Protein AF-A0A0D7AS26-F1 (afdb_monomer_lite)

Radius of gyration: 11.77 Å; chains: 1; bounding box: 27×15×32 Å

Sequence (55 aa):
IWYTNIMGDEVLCVPQGTLRNGKTIREMVIKRAHEIAGHYGPQQTNEYIRRMYWW

Organism: NCBI:txid1314674

InterPro domains:
  IPR041588 Integrase zinc-binding domain [PF17921] (23-55)

Foldseek 3Di:
DWDQAPVRDTAAEQDFDADPVRDTSVNVLLVVLCVVLVVPDDVSSVVSCRRHYDD

Secondary structure (DSSP, 8-state):
-EEE-TTS-EEEEPPP-B-TTS-BHHHHHHHHHHHHTTT-HHHHHHHHHHHHEE-

pLDDT: mean 94.09, std 2.9, range [82.81, 97.38]

Structure (mmCIF, N/CA/C/O backbone):
data_AF-A0A0D7AS26-F1
#
_entry.id   AF-A0A0D7AS26-F1
#
loop_
_atom_site.group_PDB
_atom_site.id
_atom_site.type_symbol
_atom_site.label_atom_id
_atom_site.label_alt_id
_atom_site.label_comp_id
_atom_site.label_asym_id
_atom_site.label_entity_id
_atom_site.label_seq_id
_atom_site.pdbx_PDB_ins_code
_atom_site.Cartn_x
_atom_site.Cartn_y
_atom_site.Cartn_z
_atom_site.occupancy
_atom_site.B_iso_or_equiv
_atom_site.auth_seq_id
_atom_site.auth_comp_id
_atom_site.auth_asym_id
_atom_site.auth_atom_id
_atom_site.pdbx_PDB_model_num
ATOM 1 N N . ILE A 1 1 ? -9.885 -11.553 -6.967 1.00 82.81 1 ILE A N 1
ATOM 2 C CA . ILE A 1 1 ? -10.054 -10.200 -7.545 1.00 82.81 1 ILE A CA 1
ATOM 3 C C . ILE A 1 1 ? -8.644 -9.677 -7.765 1.00 82.81 1 ILE A C 1
ATOM 5 O O . ILE A 1 1 ? -7.950 -9.453 -6.780 1.00 82.81 1 ILE A O 1
ATOM 9 N N . TRP A 1 2 ? -8.208 -9.615 -9.021 1.00 93.81 2 TRP A N 1
ATOM 10 C CA . TRP A 1 2 ? -6.845 -9.257 -9.428 1.00 93.81 2 TRP A CA 1
ATOM 11 C C . TRP A 1 2 ? -6.884 -7.991 -10.288 1.00 93.81 2 TRP A C 1
ATOM 13 O O . TRP A 1 2 ? -7.903 -7.723 -10.929 1.00 93.81 2 TRP A O 1
ATOM 23 N N . TYR A 1 3 ? -5.803 -7.218 -10.275 1.00 95.50 3 TYR A N 1
ATOM 24 C CA . TYR A 1 3 ? -5.604 -6.031 -11.107 1.00 95.50 3 TYR A CA 1
ATOM 25 C C . TYR A 1 3 ? -4.240 -6.120 -11.784 1.00 95.50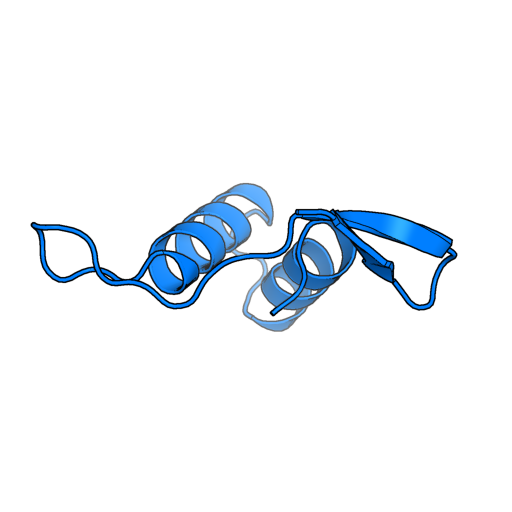 3 TYR A C 1
ATOM 27 O O . TYR A 1 3 ? -3.284 -6.566 -11.160 1.00 95.50 3 TYR A O 1
ATOM 35 N N . THR A 1 4 ? -4.135 -5.680 -13.034 1.00 96.00 4 THR A N 1
ATOM 36 C CA . THR A 1 4 ? -2.844 -5.560 -13.718 1.00 96.00 4 THR A CA 1
ATOM 37 C C . THR A 1 4 ? -2.290 -4.163 -13.473 1.00 96.00 4 THR A C 1
ATOM 39 O O . THR A 1 4 ? -2.895 -3.173 -13.887 1.00 96.00 4 THR A O 1
ATOM 42 N N . ASN A 1 5 ? -1.162 -4.067 -12.769 1.00 91.50 5 ASN A N 1
ATOM 43 C CA . ASN A 1 5 ? -0.534 -2.783 -12.470 1.00 91.50 5 ASN A CA 1
ATOM 44 C C . ASN A 1 5 ? 0.120 -2.154 -13.723 1.00 91.50 5 ASN A C 1
ATOM 46 O O . ASN A 1 5 ? 0.173 -2.756 -14.794 1.00 91.50 5 ASN A O 1
ATOM 50 N N . ILE A 1 6 ? 0.662 -0.937 -13.589 1.00 89.38 6 ILE A N 1
ATOM 51 C CA . ILE A 1 6 ? 1.321 -0.227 -14.705 1.00 89.38 6 ILE A CA 1
ATOM 52 C C . ILE A 1 6 ? 2.577 -0.934 -15.243 1.00 89.38 6 ILE A C 1
ATOM 54 O O . ILE A 1 6 ? 3.031 -0.609 -16.335 1.00 89.38 6 ILE A O 1
ATOM 58 N N . MET A 1 7 ? 3.142 -1.872 -14.478 1.00 90.62 7 MET A N 1
ATOM 59 C CA . MET A 1 7 ? 4.299 -2.680 -14.867 1.00 90.62 7 MET A CA 1
ATOM 60 C C . MET A 1 7 ? 3.888 -3.966 -15.601 1.00 90.62 7 MET A C 1
ATOM 62 O O . MET A 1 7 ? 4.755 -4.666 -16.114 1.00 90.62 7 MET A O 1
ATOM 66 N N . GLY A 1 8 ? 2.586 -4.261 -15.690 1.00 94.44 8 GLY A N 1
ATOM 67 C CA . GLY A 1 8 ? 2.058 -5.479 -16.305 1.00 94.44 8 GLY A CA 1
ATOM 68 C C . GLY A 1 8 ? 1.909 -6.663 -15.344 1.00 94.44 8 GLY A C 1
ATOM 69 O O . GLY A 1 8 ? 1.514 -7.737 -15.790 1.00 94.44 8 GLY A O 1
ATOM 70 N N . ASP A 1 9 ? 2.173 -6.483 -14.047 1.00 94.75 9 ASP A N 1
ATOM 71 C CA . ASP A 1 9 ? 2.070 -7.557 -13.055 1.00 94.75 9 ASP A CA 1
ATOM 72 C C . ASP A 1 9 ? 0.640 -7.687 -12.513 1.00 94.75 9 ASP A C 1
ATOM 74 O O . ASP A 1 9 ? -0.026 -6.684 -12.231 1.00 94.75 9 ASP A O 1
ATOM 78 N N . GLU A 1 10 ? 0.180 -8.924 -12.298 1.00 96.88 10 GLU A N 1
ATOM 79 C CA . GLU A 1 10 ? -1.052 -9.187 -11.551 1.00 96.88 10 GLU A CA 1
ATOM 80 C C . GLU A 1 10 ? -0.837 -8.974 -10.047 1.00 96.88 10 GLU A C 1
ATOM 82 O O . GLU A 1 10 ? -0.022 -9.638 -9.406 1.00 96.88 10 GLU A O 1
ATOM 87 N N . VAL A 1 11 ? -1.621 -8.066 -9.469 1.00 96.19 11 VAL A N 1
ATOM 88 C CA . VAL A 1 11 ? -1.584 -7.705 -8.050 1.00 96.19 11 VAL A CA 1
ATOM 89 C C . VAL A 1 11 ? -2.938 -7.913 -7.382 1.00 96.19 11 VAL A C 1
ATOM 91 O O . VAL A 1 11 ? -3.998 -7.834 -8.014 1.00 96.19 11 VAL A O 1
ATOM 94 N N . LEU A 1 12 ? -2.918 -8.193 -6.079 1.00 96.19 12 LEU A N 1
ATOM 95 C CA . LEU A 1 12 ? -4.131 -8.501 -5.328 1.00 96.19 12 LEU A CA 1
ATOM 96 C C . LEU A 1 12 ? -4.921 -7.223 -5.018 1.00 96.19 12 LEU A C 1
ATOM 98 O O . LEU A 1 12 ? -4.425 -6.318 -4.343 1.00 96.19 12 LEU A O 1
ATOM 102 N N . CYS A 1 13 ? -6.187 -7.172 -5.431 1.00 96.38 13 CYS A N 1
ATOM 103 C CA . CYS A 1 13 ? -7.068 -6.073 -5.048 1.00 96.38 13 CYS A CA 1
ATOM 104 C C . CYS A 1 13 ? -7.468 -6.189 -3.576 1.00 96.38 13 CYS A C 1
ATOM 106 O O . CYS A 1 13 ? -8.042 -7.200 -3.160 1.00 96.38 13 CYS A O 1
ATOM 108 N N . VAL A 1 14 ? -7.225 -5.134 -2.797 1.00 95.75 14 VAL A N 1
ATOM 109 C CA . VAL A 1 14 ? -7.558 -5.105 -1.370 1.00 95.75 14 VAL A CA 1
ATOM 110 C C . VAL A 1 14 ? -8.908 -4.410 -1.169 1.00 95.75 14 VAL A C 1
ATOM 112 O O . VAL A 1 14 ? -9.032 -3.211 -1.443 1.00 95.75 14 VAL A O 1
ATOM 115 N N . PRO A 1 15 ? -9.936 -5.120 -0.668 1.00 94.06 15 PRO A N 1
ATOM 116 C CA . PRO A 1 15 ? -11.257 -4.538 -0.487 1.00 94.06 15 PRO A CA 1
ATOM 117 C C . PRO A 1 15 ? -11.271 -3.479 0.619 1.00 94.06 15 PRO A C 1
ATOM 119 O O . PRO A 1 15 ? -10.459 -3.486 1.551 1.00 94.06 15 PRO A O 1
ATOM 122 N N . GLN A 1 16 ? -12.255 -2.584 0.544 1.00 93.56 16 GLN A N 1
ATOM 123 C CA . GLN A 1 16 ? -12.632 -1.756 1.684 1.00 93.56 16 GLN A CA 1
ATOM 124 C C . GLN A 1 16 ? -13.433 -2.613 2.661 1.00 93.56 16 GLN A C 1
ATOM 126 O O . GLN A 1 16 ? -14.439 -3.215 2.294 1.00 93.56 16 GLN A O 1
ATOM 131 N N . GLY A 1 17 ? -12.974 -2.688 3.905 1.00 95.38 17 GLY A N 1
ATOM 132 C CA . GLY A 1 17 ? -13.648 -3.456 4.938 1.00 95.38 17 GLY A CA 1
ATOM 133 C C . GLY A 1 17 ? -12.965 -3.314 6.287 1.00 95.38 17 GLY A C 1
ATOM 134 O O . GLY A 1 17 ? -11.752 -3.088 6.365 1.00 95.38 17 GLY A O 1
ATOM 135 N N . THR A 1 18 ? -13.765 -3.473 7.334 1.00 97.19 18 THR A N 1
ATOM 136 C CA . THR A 1 18 ? -13.3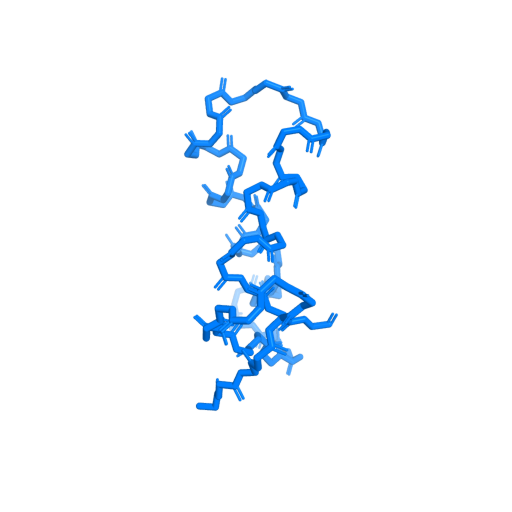30 -3.439 8.729 1.00 97.19 18 THR A CA 1
ATOM 137 C C . THR A 1 18 ? -13.581 -4.803 9.349 1.00 97.19 18 THR A C 1
ATOM 139 O O . THR A 1 18 ? -14.644 -5.398 9.175 1.00 97.19 18 THR A O 1
ATOM 142 N N . LEU A 1 19 ? -12.588 -5.319 10.057 1.00 93.31 19 LEU A N 1
ATOM 143 C CA . LEU A 1 19 ? -12.683 -6.571 10.786 1.00 93.31 19 LEU A CA 1
ATOM 144 C C . LEU A 1 19 ? -13.399 -6.363 12.119 1.00 93.31 19 LEU A C 1
ATOM 146 O O . LEU A 1 19 ? -13.508 -5.251 12.631 1.00 93.31 19 LEU A O 1
ATOM 150 N N . ARG A 1 20 ? -13.824 -7.465 12.744 1.00 94.44 20 ARG A N 1
ATOM 151 C CA . ARG A 1 20 ? -14.531 -7.446 14.037 1.00 94.44 20 ARG A CA 1
ATOM 152 C C . ARG A 1 20 ? -13.771 -6.714 15.152 1.00 94.44 20 ARG A C 1
ATOM 154 O O . ARG A 1 20 ? -14.388 -6.215 16.082 1.00 94.44 20 ARG A O 1
ATOM 161 N N . ASN A 1 21 ? -12.444 -6.651 15.066 1.00 93.94 21 ASN A N 1
ATOM 162 C CA . ASN A 1 21 ? -11.586 -5.959 16.031 1.00 93.94 21 ASN A CA 1
ATOM 163 C C . ASN A 1 21 ? -11.407 -4.453 15.742 1.00 93.94 21 ASN A C 1
ATOM 165 O O . ASN A 1 21 ? -10.543 -3.828 16.349 1.00 93.94 21 ASN A O 1
ATOM 169 N N . GLY A 1 22 ? -12.164 -3.889 14.796 1.00 95.88 22 GLY A N 1
ATOM 170 C CA . GLY A 1 22 ? -12.118 -2.473 14.434 1.00 95.88 22 GLY A CA 1
ATOM 171 C C . GLY A 1 22 ? -10.997 -2.086 13.467 1.00 95.88 22 GLY A C 1
ATOM 172 O O . GLY A 1 22 ? -10.976 -0.945 13.021 1.00 95.88 22 GLY A O 1
ATOM 173 N N . LYS A 1 23 ? -10.093 -3.007 13.104 1.00 96.06 23 LYS A N 1
ATOM 174 C CA . LYS A 1 23 ? -9.023 -2.730 12.134 1.00 96.06 23 LYS A CA 1
ATOM 175 C C . LYS A 1 23 ? -9.516 -2.876 10.709 1.00 96.06 23 LYS A C 1
ATOM 177 O O . LYS A 1 23 ? -10.257 -3.811 10.399 1.00 96.06 23 LYS A O 1
ATOM 182 N N . THR A 1 24 ? -9.052 -2.012 9.821 1.00 97.38 24 THR A N 1
ATOM 183 C CA . THR A 1 24 ? -9.330 -2.163 8.393 1.00 97.38 24 THR A CA 1
ATOM 184 C C . THR A 1 24 ? -8.434 -3.229 7.767 1.00 97.38 24 THR A C 1
ATOM 186 O O . THR A 1 24 ? -7.314 -3.492 8.214 1.00 97.38 24 THR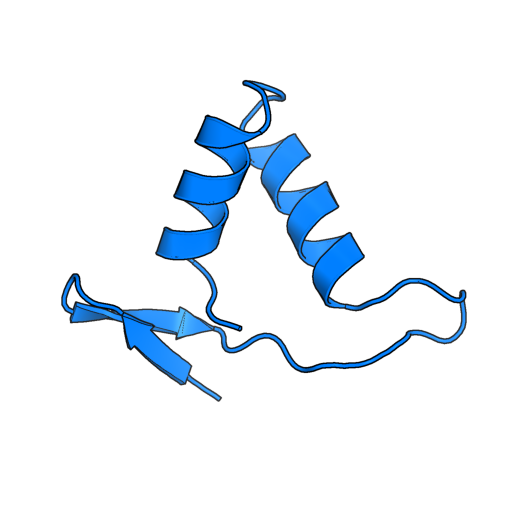 A O 1
ATOM 189 N N . ILE A 1 25 ? -8.912 -3.843 6.685 1.00 96.00 25 ILE A N 1
ATOM 190 C CA . ILE A 1 25 ? -8.114 -4.801 5.905 1.00 96.00 25 ILE A CA 1
ATOM 191 C C . ILE A 1 25 ? -6.841 -4.114 5.379 1.00 96.00 25 ILE A C 1
ATO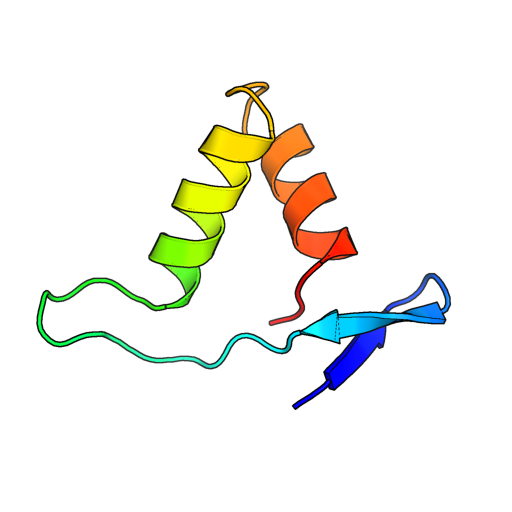M 193 O O . ILE A 1 25 ? -5.750 -4.680 5.444 1.00 96.00 25 ILE A O 1
ATOM 197 N N . ARG A 1 26 ? -6.956 -2.854 4.939 1.00 96.06 26 ARG A N 1
ATOM 198 C CA . ARG A 1 26 ? -5.830 -2.047 4.446 1.00 96.06 26 ARG A CA 1
ATOM 199 C C . ARG A 1 26 ? -4.806 -1.740 5.542 1.00 96.06 26 ARG A C 1
ATOM 201 O O . ARG A 1 26 ? -3.614 -1.843 5.285 1.00 96.06 26 ARG A O 1
ATOM 208 N N . GLU A 1 27 ? -5.236 -1.444 6.769 1.00 96.38 27 GLU A N 1
ATOM 209 C CA . GLU A 1 27 ? -4.324 -1.275 7.915 1.00 96.38 27 GLU A CA 1
ATOM 210 C C . 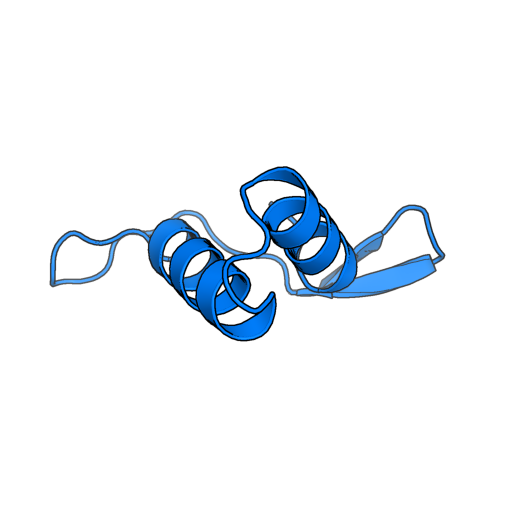GLU A 1 27 ? -3.496 -2.533 8.179 1.00 96.38 27 GLU A C 1
ATOM 212 O O . GLU A 1 27 ? -2.300 -2.442 8.453 1.00 96.38 27 GLU A O 1
ATOM 217 N N . MET A 1 28 ? -4.109 -3.715 8.073 1.00 95.94 28 MET A N 1
ATOM 218 C CA . MET A 1 28 ? -3.379 -4.973 8.225 1.00 95.94 28 MET A CA 1
ATOM 219 C C . MET A 1 28 ? -2.345 -5.177 7.120 1.00 95.94 28 MET A C 1
ATOM 221 O O . MET A 1 28 ? -1.218 -5.574 7.420 1.00 95.94 28 MET A O 1
ATOM 225 N N . VAL A 1 29 ? -2.701 -4.869 5.870 1.00 96.25 29 VAL A N 1
ATOM 226 C CA . VAL A 1 29 ? -1.771 -4.934 4.733 1.00 96.25 29 VAL A CA 1
ATOM 227 C C . VAL A 1 29 ? -0.611 -3.959 4.927 1.00 96.25 29 VAL A C 1
ATOM 229 O O . VAL A 1 29 ? 0.538 -4.369 4.808 1.00 96.25 29 VAL A O 1
ATOM 232 N N . ILE A 1 30 ? -0.882 -2.703 5.297 1.00 95.94 30 ILE A N 1
ATOM 233 C CA . ILE A 1 30 ? 0.153 -1.683 5.528 1.00 95.94 30 ILE A CA 1
ATOM 234 C C . ILE A 1 30 ? 1.083 -2.101 6.664 1.00 95.94 30 ILE A C 1
ATOM 236 O O . ILE A 1 30 ? 2.302 -2.050 6.508 1.00 95.94 30 ILE A O 1
ATOM 240 N N . LYS A 1 31 ? 0.527 -2.559 7.793 1.00 95.81 31 LYS A N 1
ATOM 241 C CA . LYS A 1 31 ? 1.330 -3.030 8.925 1.00 95.81 31 LYS A CA 1
ATOM 242 C C . LYS A 1 31 ? 2.251 -4.172 8.496 1.00 95.81 31 LYS A C 1
ATOM 244 O O . LYS A 1 31 ? 3.443 -4.141 8.790 1.00 95.81 31 LYS A O 1
ATOM 249 N N . ARG A 1 32 ? 1.714 -5.157 7.772 1.00 95.31 32 ARG A N 1
ATOM 250 C CA . ARG A 1 32 ? 2.499 -6.307 7.324 1.00 95.31 32 ARG A CA 1
ATOM 251 C C . ARG A 1 32 ? 3.554 -5.920 6.289 1.00 95.31 32 ARG A C 1
ATOM 253 O O . ARG A 1 32 ?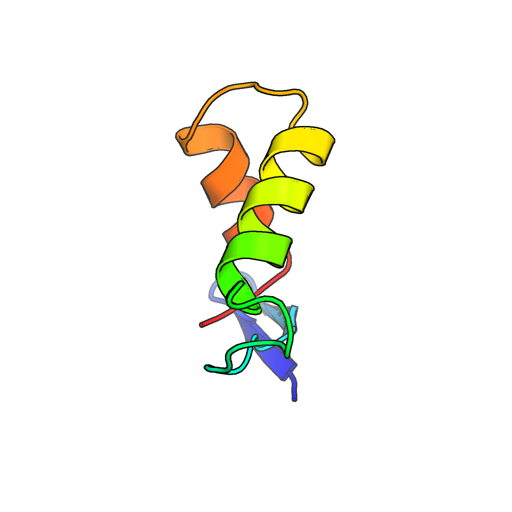 4.676 -6.407 6.361 1.00 95.31 32 ARG A O 1
ATOM 260 N N . ALA A 1 33 ? 3.218 -5.028 5.362 1.00 95.69 33 ALA A N 1
ATOM 261 C CA . ALA A 1 33 ? 4.158 -4.479 4.393 1.00 95.69 33 ALA A CA 1
ATOM 262 C C . ALA A 1 33 ? 5.317 -3.748 5.081 1.00 95.69 33 ALA A C 1
ATOM 264 O O . ALA A 1 33 ? 6.459 -3.911 4.671 1.00 95.69 33 ALA A O 1
ATOM 265 N N . HIS A 1 34 ? 5.041 -2.994 6.147 1.00 95.50 34 HIS A N 1
ATOM 266 C CA . HIS A 1 34 ? 6.066 -2.284 6.907 1.00 95.50 34 HIS A CA 1
ATOM 267 C C . HIS A 1 34 ? 7.051 -3.239 7.599 1.00 95.50 34 HIS A C 1
ATOM 269 O O . HIS A 1 34 ? 8.260 -3.009 7.566 1.00 95.50 34 HIS A O 1
ATOM 275 N N . GLU A 1 35 ? 6.541 -4.332 8.178 1.00 95.25 35 GLU A N 1
ATOM 276 C CA . GLU A 1 35 ? 7.357 -5.399 8.775 1.00 95.25 35 GLU A CA 1
ATOM 277 C C . GLU A 1 35 ? 8.227 -6.105 7.719 1.00 95.25 35 GLU A C 1
ATOM 279 O O . GLU A 1 35 ? 9.411 -6.339 7.946 1.00 95.25 35 GLU A O 1
ATOM 284 N N . ILE A 1 36 ? 7.658 -6.425 6.549 1.00 93.06 36 ILE A N 1
ATOM 285 C CA . ILE A 1 36 ? 8.376 -7.098 5.450 1.00 93.06 36 ILE A CA 1
ATOM 286 C C . ILE A 1 36 ? 9.437 -6.182 4.841 1.00 93.06 36 ILE A C 1
ATOM 288 O O . ILE A 1 36 ? 10.558 -6.616 4.590 1.00 93.06 36 ILE A O 1
ATOM 292 N N . ALA A 1 37 ? 9.105 -4.907 4.646 1.00 90.62 37 ALA A N 1
ATOM 293 C CA . ALA A 1 37 ? 10.031 -3.885 4.184 1.00 90.62 37 ALA A CA 1
ATOM 294 C C . ALA A 1 37 ? 11.059 -3.488 5.260 1.00 90.62 37 ALA A C 1
ATOM 296 O O . ALA A 1 37 ? 11.680 -2.444 5.128 1.00 90.62 37 ALA A O 1
ATOM 297 N N . GLY A 1 38 ? 11.222 -4.253 6.345 1.00 90.81 38 GLY A N 1
ATOM 298 C CA . GLY A 1 38 ? 12.311 -4.071 7.307 1.00 90.81 38 GLY A CA 1
ATOM 299 C C . GLY A 1 38 ? 12.301 -2.732 8.045 1.00 90.81 38 GLY A C 1
ATOM 300 O O . GLY A 1 38 ? 13.359 -2.247 8.434 1.00 90.81 38 GLY A O 1
ATOM 301 N N . HIS A 1 39 ? 11.132 -2.107 8.212 1.00 84.19 39 HIS A N 1
ATOM 302 C CA . HIS A 1 39 ? 10.987 -0.778 8.815 1.00 84.19 39 HIS A CA 1
ATOM 303 C C . HIS A 1 39 ? 11.791 0.339 8.116 1.00 84.19 39 HIS A C 1
ATOM 305 O O . HIS A 1 39 ? 12.056 1.375 8.725 1.00 84.19 39 HIS A O 1
ATOM 311 N N . TYR A 1 40 ? 12.108 0.210 6.819 1.00 86.81 40 TYR A N 1
ATOM 312 C CA . TYR A 1 40 ? 12.814 1.240 6.029 1.00 86.81 40 TYR A CA 1
ATOM 313 C C . TYR A 1 40 ? 11.974 2.501 5.721 1.00 86.81 40 TYR A C 1
ATOM 315 O O . TYR A 1 40 ? 12.235 3.244 4.773 1.00 86.81 40 TYR A O 1
ATOM 323 N N . GLY A 1 41 ? 10.943 2.756 6.523 1.00 91.69 41 GLY A N 1
ATOM 324 C CA . GLY A 1 41 ? 10.096 3.933 6.433 1.00 91.69 41 GLY A CA 1
ATOM 325 C C . GLY A 1 41 ? 8.961 3.845 5.404 1.00 91.69 41 GLY A C 1
ATOM 326 O O . GLY A 1 41 ? 8.737 2.812 4.757 1.00 91.69 41 GLY A O 1
ATOM 327 N N . PRO A 1 42 ? 8.198 4.944 5.264 1.00 92.62 42 PRO A N 1
ATOM 328 C CA . PRO A 1 42 ? 6.964 4.963 4.481 1.00 92.62 42 PRO A CA 1
ATOM 329 C C . PRO A 1 42 ? 7.179 4.740 2.983 1.00 92.62 42 PRO A C 1
ATOM 331 O O . PRO A 1 42 ? 6.356 4.092 2.345 1.00 92.62 42 PRO A O 1
ATOM 334 N N . GLN A 1 43 ? 8.283 5.243 2.419 1.00 95.00 43 GLN A N 1
ATOM 335 C CA . GLN A 1 43 ? 8.545 5.141 0.982 1.00 95.00 43 GLN A CA 1
ATOM 336 C C . GLN A 1 43 ? 8.756 3.684 0.554 1.00 95.00 43 GLN A C 1
ATOM 338 O O . GLN A 1 43 ? 8.058 3.209 -0.335 1.00 95.00 43 GLN A O 1
ATOM 343 N N . GLN A 1 44 ? 9.627 2.945 1.248 1.00 93.75 44 GLN A N 1
ATOM 344 C CA . GLN A 1 44 ? 9.867 1.524 0.967 1.00 93.75 44 GLN A CA 1
ATOM 345 C C . GLN A 1 44 ? 8.626 0.662 1.229 1.00 93.75 44 GLN A C 1
ATOM 347 O O . GLN A 1 44 ? 8.316 -0.243 0.458 1.00 93.75 44 GLN A O 1
ATOM 352 N N . THR A 1 45 ? 7.861 0.991 2.275 1.00 96.19 45 THR A N 1
ATOM 353 C CA . THR A 1 45 ? 6.580 0.323 2.559 1.00 96.19 45 THR A CA 1
ATOM 354 C C . THR A 1 45 ? 5.591 0.511 1.401 1.00 96.19 45 THR A C 1
ATOM 356 O O . THR A 1 45 ? 4.929 -0.439 0.988 1.00 96.19 45 THR A O 1
ATOM 359 N N . ASN A 1 46 ? 5.506 1.722 0.846 1.00 94.25 46 ASN A N 1
ATOM 360 C CA . ASN A 1 46 ? 4.611 2.044 -0.265 1.00 94.25 46 ASN A CA 1
ATOM 361 C C . ASN A 1 46 ? 5.048 1.376 -1.579 1.00 94.25 46 ASN A C 1
ATOM 363 O O . ASN A 1 46 ? 4.214 0.843 -2.306 1.00 94.25 46 ASN A O 1
ATOM 367 N N . GLU A 1 47 ? 6.353 1.340 -1.857 1.00 93.56 47 GLU A N 1
ATOM 368 C CA . GLU A 1 47 ? 6.900 0.613 -3.008 1.00 93.56 47 GLU A CA 1
ATOM 369 C C . GLU A 1 47 ? 6.579 -0.883 -2.938 1.00 93.56 47 GLU A C 1
ATOM 371 O O . GLU A 1 47 ? 6.125 -1.464 -3.923 1.00 93.56 47 GLU A O 1
ATOM 376 N N . TYR A 1 48 ? 6.725 -1.501 -1.762 1.00 94.56 48 TYR A N 1
ATOM 377 C CA . TYR A 1 48 ? 6.317 -2.891 -1.561 1.00 94.56 48 TYR A CA 1
ATOM 378 C C . TYR A 1 48 ? 4.817 -3.087 -1.811 1.00 94.56 48 TYR A C 1
ATOM 380 O O . TYR A 1 48 ? 4.415 -4.009 -2.519 1.00 94.56 48 TYR A O 1
ATOM 388 N N . ILE A 1 49 ? 3.982 -2.199 -1.263 1.00 95.62 49 ILE A N 1
ATOM 389 C CA . ILE A 1 49 ? 2.528 -2.263 -1.425 1.00 95.62 49 ILE A CA 1
ATOM 390 C C . ILE A 1 49 ? 2.133 -2.229 -2.902 1.00 95.62 49 ILE A C 1
ATOM 392 O O . ILE A 1 49 ? 1.390 -3.100 -3.337 1.00 95.62 49 ILE A O 1
ATOM 396 N N . ARG A 1 50 ? 2.651 -1.274 -3.680 1.00 93.06 50 ARG A N 1
ATOM 397 C CA . ARG A 1 50 ? 2.285 -1.081 -5.096 1.00 93.06 50 ARG A CA 1
ATOM 398 C C . ARG A 1 50 ? 2.690 -2.244 -6.001 1.00 93.06 50 ARG A C 1
ATOM 400 O O . ARG A 1 50 ? 2.079 -2.447 -7.046 1.00 93.06 50 ARG A O 1
ATOM 407 N N . ARG A 1 51 ? 3.720 -2.998 -5.609 1.00 93.62 51 ARG A N 1
ATOM 408 C CA . ARG A 1 51 ? 4.173 -4.197 -6.330 1.00 93.62 51 ARG A CA 1
ATOM 409 C C . ARG A 1 51 ? 3.298 -5.417 -6.073 1.00 93.62 51 ARG A C 1
ATOM 411 O O . ARG A 1 51 ? 3.294 -6.321 -6.893 1.00 93.62 51 ARG A O 1
ATOM 418 N N . MET A 1 52 ? 2.591 -5.456 -4.945 1.00 94.44 52 MET A N 1
ATOM 419 C CA . MET A 1 52 ? 1.876 -6.654 -4.489 1.00 94.44 52 MET A CA 1
ATOM 420 C C . MET A 1 52 ? 0.355 -6.478 -4.446 1.00 94.44 52 MET A C 1
ATOM 422 O O . MET A 1 52 ? -0.386 -7.460 -4.527 1.00 94.44 52 MET A O 1
ATOM 426 N N . TYR A 1 53 ? -0.121 -5.241 -4.307 1.00 95.94 53 TYR A N 1
ATOM 427 C CA . TYR A 1 53 ? -1.515 -4.926 -4.027 1.00 95.94 53 TYR A CA 1
ATOM 428 C C . TYR A 1 53 ? -2.008 -3.706 -4.811 1.00 95.94 53 TYR A C 1
ATOM 430 O O . TYR A 1 53 ? -1.231 -2.842 -5.217 1.00 95.94 53 TYR A O 1
ATOM 438 N N . TRP A 1 54 ? -3.330 -3.606 -4.949 1.00 95.38 54 TRP A N 1
ATOM 439 C CA . TRP A 1 54 ? -4.017 -2.454 -5.536 1.00 95.38 54 TRP A CA 1
ATOM 440 C C . TRP A 1 54 ? -5.269 -2.080 -4.736 1.00 95.38 54 TRP A C 1
ATOM 442 O O . TRP A 1 54 ? -6.021 -2.975 -4.334 1.00 95.38 54 TRP A O 1
ATOM 452 N N . TRP A 1 55 ? -5.496 -0.782 -4.495 1.00 94.19 55 TRP A N 1
ATOM 453 C CA . TRP A 1 55 ? -6.727 -0.248 -3.895 1.00 94.19 55 TRP A CA 1
ATOM 454 C C . TRP A 1 55 ? -6.863 1.272 -4.010 1.00 94.19 55 TRP A C 1
ATOM 456 O O . TRP A 1 55 ? -5.862 1.933 -4.360 1.00 94.19 55 TRP A O 1
#